Protein AF-A0A164DGU2-F1 (afdb_monomer_lite)

Secondary structure (DSSP, 8-state):
---TTSSGGGS-S---HHHHHHTT-HHHHHHH---------S-EEEEEETTEEEEE-SS-EEEEEE-TTS-TT-PPPPEEEPSEEEEEPPTT-EEE-SS-B-

Radius of gyration: 20.9 Å; chains: 1; bounding box: 54×30×47 Å

Foldseek 3Di:
DDPPPPPVPPPDDQCACVNCVVVVPVVSVVVHPDDDPDDDPAKDWDDPDPQKIWIAGPAWWWKWKAAPPPPPVCRRPTDTGGRTDMDHHDPRIWIDTPVDID

pLDDT: mean 75.28, std 14.89, range [38.03, 91.38]

Sequence (102 aa):
VCPFLKPIDRKGRMKSCAVAVFLQEQEGIQRNCRLDSKKWTGIDLFYIGGRKWGYAGKDNVTIVLQCPGKRIGGIGLPQVLPAAGVIKIPRLCSATSDEWVL

Structure (mmCIF, N/CA/C/O backbone):
data_AF-A0A164DGU2-F1
#
_entry.id   AF-A0A164DGU2-F1
#
loop_
_atom_site.group_PDB
_atom_site.id
_atom_site.type_symbol
_atom_site.label_atom_id
_atom_site.label_alt_id
_atom_site.label_comp_id
_atom_site.label_asym_id
_atom_site.label_entity_id
_atom_site.label_seq_id
_atom_site.pdbx_PDB_ins_code
_atom_site.Cartn_x
_atom_site.Cartn_y
_atom_site.Cartn_z
_a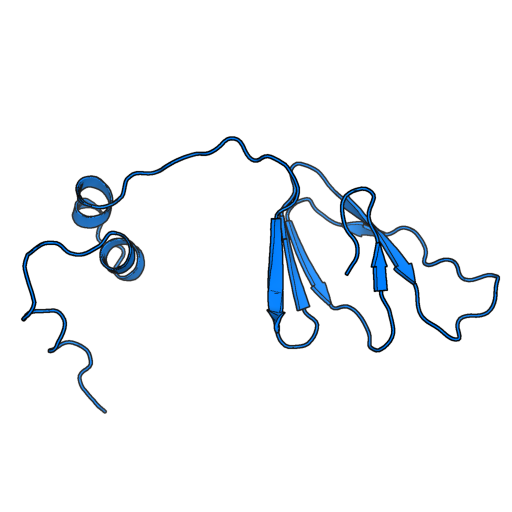tom_site.occupancy
_atom_site.B_iso_or_equiv
_atom_site.auth_seq_id
_atom_site.auth_comp_id
_atom_site.auth_asym_id
_atom_site.auth_atom_id
_atom_site.pdbx_PDB_model_num
ATOM 1 N N . VAL A 1 1 ? -34.313 -13.009 -3.061 1.00 39.88 1 VAL A N 1
ATOM 2 C CA . VAL A 1 1 ? -33.558 -12.347 -1.969 1.00 39.88 1 VAL A CA 1
ATOM 3 C C . VAL A 1 1 ? -33.514 -13.305 -0.786 1.00 39.88 1 VAL A C 1
ATOM 5 O O . VAL A 1 1 ? -34.563 -13.588 -0.224 1.00 39.88 1 VAL A O 1
ATOM 8 N N . CY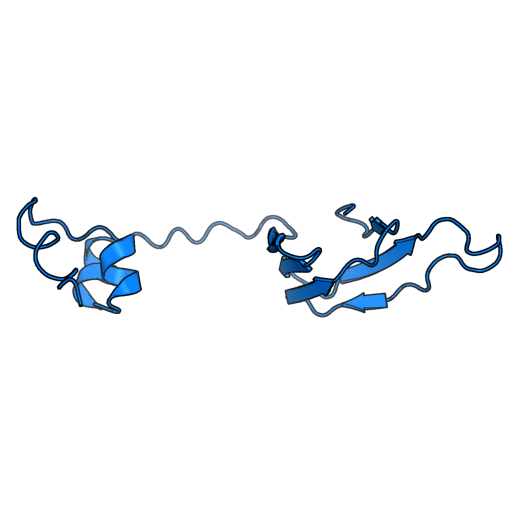S A 1 2 ? -32.354 -13.887 -0.466 1.00 38.03 2 CYS A N 1
ATOM 9 C CA . CYS A 1 2 ? -32.213 -14.765 0.702 1.00 38.03 2 CYS A CA 1
ATOM 10 C C . CYS A 1 2 ? -32.076 -13.913 1.973 1.00 38.03 2 CYS A C 1
ATOM 12 O O . CYS A 1 2 ? -31.184 -13.064 2.015 1.00 38.03 2 CYS A O 1
ATOM 14 N N . PRO A 1 3 ? -32.898 -14.118 3.018 1.00 50.22 3 PRO A N 1
ATOM 15 C CA . PRO A 1 3 ? -32.713 -13.420 4.278 1.00 50.22 3 PRO A CA 1
ATOM 16 C C . PRO A 1 3 ? -31.528 -14.050 5.020 1.00 50.22 3 PRO A C 1
ATOM 18 O O . PRO A 1 3 ? -31.680 -15.003 5.781 1.00 50.22 3 PRO A O 1
ATOM 21 N N . PHE A 1 4 ? -30.335 -13.491 4.812 1.00 50.19 4 PHE A N 1
ATOM 22 C CA . PHE A 1 4 ? -29.098 -13.847 5.525 1.00 50.19 4 PHE A CA 1
ATOM 23 C C . PHE A 1 4 ? -29.157 -13.597 7.044 1.00 50.19 4 PHE A C 1
ATOM 25 O O . PHE A 1 4 ? -28.212 -13.916 7.756 1.00 50.19 4 PHE A O 1
ATOM 32 N N . LEU A 1 5 ? -30.262 -13.054 7.560 1.00 49.28 5 LEU A N 1
ATOM 33 C CA . LEU A 1 5 ? -30.395 -12.642 8.957 1.00 49.28 5 LEU A CA 1
ATOM 34 C C . LEU A 1 5 ? -30.862 -13.759 9.905 1.00 49.28 5 LEU A C 1
ATOM 36 O O . LEU A 1 5 ? -30.774 -13.594 11.114 1.00 49.28 5 LEU A O 1
ATOM 40 N N . LYS A 1 6 ? -31.328 -14.910 9.401 1.00 46.06 6 LYS A N 1
ATOM 41 C CA . LYS A 1 6 ? -31.821 -16.015 10.253 1.00 46.06 6 LYS A CA 1
ATOM 42 C C . LYS A 1 6 ? -30.778 -17.020 10.788 1.00 46.06 6 LYS A C 1
ATOM 44 O O . LYS A 1 6 ? -31.092 -17.654 11.795 1.00 46.06 6 LYS A O 1
ATOM 49 N N . PRO A 1 7 ? -29.570 -17.217 10.215 1.00 45.56 7 PRO A N 1
ATOM 50 C CA . PRO A 1 7 ? -28.631 -18.205 10.762 1.00 45.56 7 PRO A CA 1
ATOM 51 C C . PRO A 1 7 ? -27.885 -17.731 12.018 1.00 45.56 7 PRO A C 1
ATOM 53 O O . PRO A 1 7 ? -27.479 -18.565 12.825 1.00 45.56 7 PRO A O 1
ATOM 56 N N . ILE A 1 8 ? -27.699 -16.416 12.190 1.00 51.06 8 ILE A N 1
ATOM 57 C CA . ILE A 1 8 ? -26.874 -15.846 13.275 1.00 51.06 8 ILE A CA 1
ATOM 58 C C . ILE A 1 8 ? -27.532 -16.048 14.648 1.00 51.06 8 ILE A C 1
ATOM 60 O O . ILE A 1 8 ? -26.841 -16.232 15.646 1.00 51.06 8 ILE A O 1
ATOM 64 N N . ASP A 1 9 ? -28.863 -16.109 14.692 1.00 51.56 9 ASP A N 1
ATOM 65 C CA . ASP A 1 9 ? -29.626 -16.183 15.942 1.00 51.56 9 ASP A CA 1
ATOM 66 C C . ASP A 1 9 ? -29.584 -17.568 16.618 1.00 51.56 9 ASP A C 1
ATOM 68 O O . ASP A 1 9 ? -29.918 -17.715 17.792 1.00 51.56 9 ASP A O 1
ATOM 72 N N . ARG A 1 10 ? -29.178 -18.624 15.895 1.00 51.38 10 ARG A N 1
ATOM 73 C CA . ARG A 1 10 ? -29.365 -20.016 16.349 1.00 51.38 10 ARG A CA 1
ATOM 74 C C . ARG A 1 10 ? -28.134 -20.723 16.907 1.00 51.38 10 ARG A C 1
ATOM 76 O O . ARG A 1 10 ? -28.276 -21.852 17.369 1.00 51.38 10 ARG A O 1
ATOM 83 N N . LYS A 1 11 ? -26.947 -20.108 16.926 1.00 44.91 11 LYS A N 1
ATOM 84 C CA . LYS A 1 11 ? -25.730 -20.788 17.415 1.00 44.91 11 LYS A CA 1
ATOM 85 C C . LYS A 1 11 ? -24.943 -19.965 18.438 1.00 44.91 11 LYS A C 1
ATOM 87 O O . LYS A 1 11 ? -23.775 -19.669 18.247 1.00 44.91 11 LYS A O 1
ATOM 92 N N . GLY A 1 12 ? -25.609 -19.665 19.555 1.00 47.03 12 GLY A N 1
ATOM 93 C CA . GLY A 1 12 ? -24.965 -19.473 20.857 1.00 47.03 12 GLY A CA 1
ATOM 94 C C . GLY A 1 12 ? -24.378 -18.089 21.128 1.00 47.03 12 GLY A C 1
ATOM 95 O O . GLY A 1 12 ? -23.234 -17.850 20.785 1.00 47.03 12 GLY A O 1
ATOM 96 N N . ARG A 1 13 ? -25.172 -17.240 21.804 1.00 54.97 13 ARG A N 1
ATOM 97 C CA . ARG A 1 13 ? -24.892 -16.257 22.892 1.00 54.97 13 ARG A CA 1
ATOM 98 C C . ARG A 1 13 ? -23.577 -15.456 22.988 1.00 54.97 13 ARG A C 1
ATOM 100 O O . ARG A 1 13 ? -23.491 -14.599 23.860 1.00 54.97 13 ARG A O 1
ATOM 107 N N . MET A 1 14 ? -22.597 -15.645 22.125 1.00 53.59 14 MET A N 1
ATOM 108 C CA . MET A 1 14 ? -21.338 -14.922 22.114 1.00 53.59 14 MET A CA 1
ATOM 109 C C . MET A 1 14 ? -21.142 -14.421 20.687 1.00 53.59 14 MET A C 1
ATOM 111 O O . MET A 1 14 ? -20.616 -15.118 19.821 1.00 53.59 14 MET A O 1
ATOM 115 N N . LYS A 1 15 ? -21.662 -13.221 20.409 1.00 65.94 15 LYS A N 1
ATOM 116 C CA . LYS A 1 15 ? -21.378 -12.539 19.146 1.00 65.94 15 LYS A CA 1
ATOM 117 C C . LYS A 1 15 ? -19.866 -12.347 19.094 1.00 65.94 15 LYS A C 1
ATOM 119 O O . LYS A 1 15 ? -19.307 -11.652 19.936 1.00 65.94 15 LYS A O 1
ATOM 124 N N . SER A 1 16 ? -19.193 -13.030 18.173 1.00 74.00 16 SER A N 1
ATOM 125 C CA . SER A 1 16 ? -17.742 -12.901 18.043 1.00 74.00 16 SER A CA 1
ATOM 126 C C . SER A 1 16 ? -17.372 -11.437 17.793 1.00 74.00 16 SER A C 1
ATOM 128 O O . SER A 1 16 ? -18.168 -10.684 17.224 1.00 74.00 16 SER A O 1
ATOM 130 N N . CYS A 1 17 ? -16.159 -11.031 18.181 1.00 77.00 17 CYS A N 1
ATOM 131 C CA . CYS A 1 17 ? -15.668 -9.677 17.911 1.00 77.00 17 CYS A CA 1
ATOM 132 C C . CYS A 1 17 ? -15.878 -9.268 16.443 1.00 77.00 17 CYS A C 1
ATOM 134 O O . CYS A 1 17 ? -16.355 -8.174 16.167 1.00 77.00 17 CYS A O 1
ATOM 136 N N . ALA A 1 18 ? -15.611 -10.181 15.503 1.00 76.12 18 ALA A N 1
ATOM 137 C CA . ALA A 1 18 ? -15.800 -9.937 14.075 1.00 76.12 18 ALA A CA 1
ATOM 138 C C . ALA A 1 18 ? -17.251 -9.566 13.718 1.00 76.12 18 ALA A C 1
ATOM 140 O O . ALA A 1 18 ? -17.476 -8.653 12.928 1.00 76.12 18 ALA A O 1
ATOM 141 N N . VAL A 1 19 ? -18.238 -10.234 14.325 1.00 80.06 19 VAL A N 1
ATOM 142 C CA . VAL A 1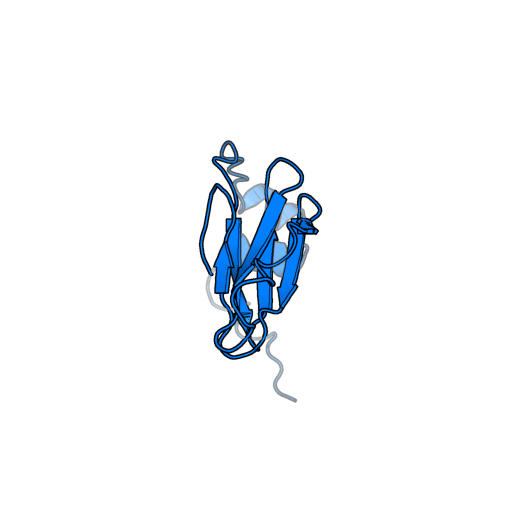 19 ? -19.661 -9.928 14.115 1.00 80.06 19 VAL A CA 1
ATOM 143 C C . VAL A 1 19 ? -20.030 -8.594 14.760 1.00 80.06 19 VAL A C 1
ATOM 145 O O . VAL A 1 19 ? -20.712 -7.789 14.132 1.00 80.06 19 VAL A O 1
ATOM 148 N N . ALA A 1 20 ? -19.554 -8.330 15.979 1.00 81.56 20 ALA A N 1
ATOM 149 C CA . ALA A 1 20 ? -19.821 -7.070 16.671 1.00 81.56 20 ALA A CA 1
ATOM 150 C C . ALA A 1 20 ? -19.220 -5.858 15.935 1.00 81.56 20 ALA A C 1
ATOM 152 O O . ALA A 1 20 ? -19.882 -4.833 15.804 1.00 81.56 20 ALA A O 1
ATOM 153 N N . VAL A 1 21 ? -18.005 -5.995 15.389 1.00 79.25 21 VAL A N 1
ATOM 154 C CA . VAL A 1 21 ? -17.354 -4.974 14.552 1.00 79.25 21 VAL A CA 1
ATOM 155 C C . VAL A 1 21 ? -18.121 -4.766 13.246 1.00 79.25 21 VAL A C 1
ATOM 157 O O . VAL A 1 21 ? -18.402 -3.627 12.885 1.00 79.25 21 VAL A O 1
ATOM 160 N N . PHE A 1 22 ? -18.511 -5.845 12.559 1.00 75.81 22 PHE A N 1
ATOM 161 C CA . PHE A 1 22 ? -19.265 -5.754 11.305 1.00 75.81 22 PHE A CA 1
ATOM 162 C C . PHE A 1 22 ? -20.626 -5.063 11.482 1.00 75.81 22 PHE A C 1
ATOM 164 O O . PHE A 1 22 ? -21.029 -4.264 10.641 1.00 75.81 22 PHE A O 1
ATOM 171 N N . LEU A 1 23 ? -21.320 -5.349 12.587 1.00 82.31 23 LEU A N 1
ATOM 172 C CA . LEU A 1 23 ? -22.617 -4.755 12.924 1.00 82.31 23 LEU A CA 1
ATOM 173 C C . LEU A 1 23 ? -22.508 -3.408 13.660 1.00 82.31 23 LEU A C 1
ATOM 175 O O . LEU A 1 23 ? -23.540 -2.827 13.985 1.00 82.31 23 LEU A O 1
ATOM 179 N N . GLN A 1 24 ? -21.292 -2.920 13.934 1.00 80.44 24 GLN A N 1
ATOM 180 C CA . GLN A 1 24 ? -21.025 -1.699 14.711 1.00 80.44 24 GLN A CA 1
ATOM 181 C C . GLN A 1 24 ? -21.689 -1.687 16.109 1.00 80.44 24 GLN A C 1
ATOM 183 O O . GLN A 1 24 ? -22.070 -0.642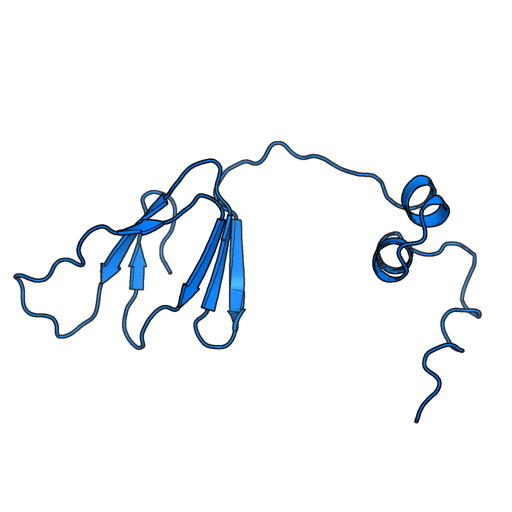 16.635 1.00 80.44 24 GLN A O 1
ATOM 188 N N . GLU A 1 25 ? -21.821 -2.855 16.742 1.00 84.19 25 GLU A N 1
ATOM 189 C CA . GLU A 1 25 ? -22.464 -3.025 18.049 1.00 84.19 25 GLU A CA 1
ATOM 190 C C . GLU A 1 25 ? -21.476 -2.724 19.188 1.00 84.19 25 GLU A C 1
ATOM 192 O O . GLU A 1 25 ? -20.690 -3.583 19.585 1.00 84.19 25 GLU A O 1
ATOM 197 N N . GLN A 1 26 ? -21.526 -1.510 19.741 1.00 82.12 26 GLN A N 1
ATOM 198 C CA . GLN A 1 26 ? -20.565 -1.016 20.742 1.00 82.12 26 GLN A CA 1
ATOM 199 C C . GLN A 1 26 ? -20.426 -1.917 21.981 1.00 82.12 26 GLN A C 1
ATOM 201 O O . GLN A 1 26 ? -19.308 -2.250 22.373 1.00 82.12 26 GLN A O 1
ATOM 206 N N . GLU A 1 27 ? -21.535 -2.374 22.574 1.00 83.62 27 GLU A N 1
ATOM 207 C CA . GLU A 1 27 ? -21.486 -3.294 23.723 1.00 83.62 27 GLU A CA 1
ATOM 208 C C . GLU A 1 27 ? -20.836 -4.635 23.361 1.00 83.62 27 GLU A C 1
ATOM 210 O O . GLU A 1 27 ? -20.077 -5.208 24.146 1.00 83.62 27 GLU A O 1
ATOM 215 N N . GLY A 1 28 ? -21.109 -5.128 22.150 1.00 82.31 28 GLY A N 1
ATOM 216 C CA . GLY A 1 28 ? -20.524 -6.352 21.621 1.00 82.31 28 GLY A CA 1
ATOM 217 C C . GLY A 1 28 ? -19.026 -6.205 21.370 1.00 82.31 28 GLY A C 1
ATOM 218 O O . GLY A 1 28 ? -18.276 -7.133 21.669 1.00 82.31 28 GLY A O 1
ATOM 219 N N . ILE A 1 29 ? -18.588 -5.042 20.880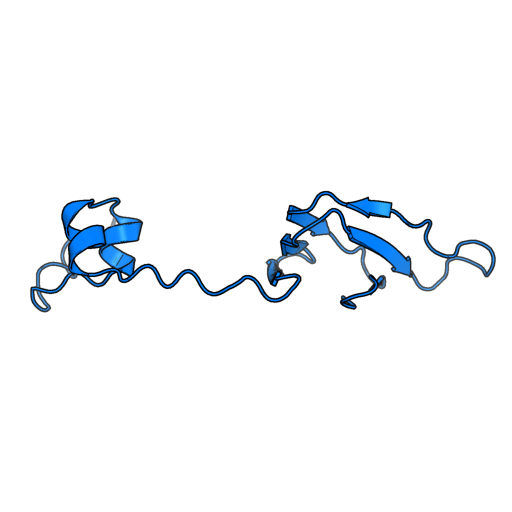 1.00 80.25 29 ILE A N 1
ATOM 220 C CA . ILE A 1 29 ? -17.174 -4.713 20.693 1.00 80.25 29 ILE A CA 1
ATOM 221 C C . ILE A 1 29 ? -16.480 -4.685 22.056 1.00 80.25 29 ILE A C 1
ATOM 223 O O . ILE A 1 29 ? -15.486 -5.377 22.234 1.00 80.25 29 ILE A O 1
ATOM 227 N N . GLN A 1 30 ? -17.024 -3.982 23.051 1.00 81.50 30 GLN A N 1
ATOM 228 C CA . GLN A 1 30 ? -16.389 -3.911 24.371 1.00 81.50 30 GLN A CA 1
ATOM 229 C C . GLN A 1 30 ? -16.329 -5.260 25.098 1.00 81.50 30 GLN A C 1
ATOM 231 O O . GLN A 1 30 ? -15.336 -5.555 25.757 1.00 81.50 30 GLN A O 1
ATOM 236 N N . ARG A 1 31 ? -17.376 -6.089 24.991 1.00 82.75 31 ARG A N 1
ATOM 237 C CA . ARG A 1 31 ? -17.416 -7.397 25.667 1.00 82.75 31 ARG A CA 1
ATOM 238 C C . ARG A 1 31 ? -16.608 -8.477 24.958 1.00 82.75 31 ARG A C 1
ATOM 240 O O . ARG A 1 31 ? -16.040 -9.331 25.631 1.00 82.75 31 ARG A O 1
ATOM 247 N N . ASN A 1 32 ? -16.607 -8.487 23.624 1.00 81.44 32 ASN A N 1
ATOM 248 C CA . ASN A 1 32 ? -16.096 -9.621 22.849 1.00 81.44 32 ASN A CA 1
ATOM 249 C C . ASN A 1 32 ? -14.808 -9.310 22.081 1.00 81.44 32 ASN A C 1
ATOM 251 O O . ASN A 1 32 ? -14.152 -10.248 21.625 1.00 81.44 32 ASN A O 1
ATOM 255 N N . CYS A 1 33 ? -14.431 -8.038 21.921 1.00 77.94 33 CYS A N 1
ATOM 256 C CA . CYS A 1 33 ? -13.162 -7.647 21.320 1.00 77.94 33 CYS A CA 1
ATOM 257 C C . CYS A 1 33 ? -12.149 -7.282 22.397 1.00 77.94 33 CYS A C 1
ATOM 259 O O . CYS A 1 33 ? -12.393 -6.438 23.254 1.00 77.94 33 CYS A O 1
ATOM 261 N N . ARG A 1 34 ? -10.953 -7.855 22.289 1.00 78.69 34 ARG A N 1
ATOM 262 C CA . ARG A 1 34 ? -9.770 -7.320 22.951 1.00 78.69 34 ARG A CA 1
ATOM 263 C C . ARG A 1 34 ? -8.976 -6.554 21.908 1.00 78.69 34 ARG A C 1
ATOM 265 O O . ARG A 1 34 ? -8.516 -7.148 20.937 1.00 78.69 34 ARG A O 1
ATOM 272 N N . LEU A 1 35 ? -8.837 -5.247 22.102 1.00 68.75 35 LEU A N 1
ATOM 273 C CA . LEU A 1 35 ? -7.949 -4.447 21.273 1.00 68.75 35 LEU A CA 1
ATOM 274 C C . LEU A 1 35 ? -6.510 -4.779 21.688 1.00 68.75 35 LEU A C 1
ATOM 276 O O . LEU A 1 35 ? -6.078 -4.415 22.779 1.00 68.75 35 LEU A O 1
ATOM 280 N N . ASP A 1 36 ? -5.798 -5.531 20.855 1.00 65.06 36 ASP A N 1
ATOM 281 C CA . ASP A 1 36 ? -4.370 -5.778 21.039 1.00 65.06 36 ASP A CA 1
ATOM 282 C C . ASP A 1 36 ? -3.605 -4.776 20.173 1.00 65.06 36 ASP A C 1
ATOM 284 O O . ASP A 1 36 ? -3.383 -4.989 18.980 1.00 65.06 36 ASP A O 1
ATOM 288 N N . SER A 1 37 ? -3.272 -3.623 20.753 1.00 60.06 37 SER A N 1
ATOM 289 C CA . SER A 1 37 ? -2.415 -2.638 20.101 1.00 60.06 37 SER A CA 1
ATOM 290 C C . SER A 1 37 ? -0.974 -3.137 20.166 1.00 60.06 37 SER A C 1
ATOM 292 O O . SER A 1 37 ? -0.217 -2.795 21.078 1.00 60.06 37 SER A O 1
ATOM 294 N N . LYS A 1 38 ? -0.589 -3.985 19.213 1.00 64.69 38 LYS A N 1
ATOM 295 C CA . LYS A 1 38 ? 0.817 -4.352 19.053 1.00 64.69 38 LYS A CA 1
ATOM 296 C C . LYS A 1 38 ? 1.589 -3.138 18.560 1.00 64.69 38 LYS A C 1
ATOM 298 O O . LYS A 1 38 ? 1.113 -2.391 17.705 1.00 64.69 38 LYS A O 1
ATOM 303 N N . LYS A 1 39 ? 2.791 -2.940 19.106 1.00 62.53 39 LYS A N 1
ATOM 304 C CA . LYS A 1 39 ? 3.724 -1.941 18.585 1.00 62.53 39 LYS A CA 1
ATOM 305 C C . LYS A 1 39 ? 3.939 -2.252 17.106 1.00 62.53 39 LYS A C 1
ATOM 307 O O . LYS A 1 39 ? 4.393 -3.342 16.778 1.00 62.53 39 LYS A O 1
ATOM 312 N N . TRP A 1 40 ? 3.574 -1.309 16.249 1.00 63.84 40 TRP A N 1
ATOM 313 C CA . TRP A 1 40 ? 3.730 -1.420 14.806 1.00 63.84 40 TRP A CA 1
ATOM 314 C C . TRP A 1 40 ? 5.216 -1.608 14.473 1.00 63.84 40 TRP A C 1
ATOM 316 O O . TRP A 1 40 ? 6.029 -0.734 14.784 1.00 63.84 40 TRP A O 1
ATOM 326 N N . THR A 1 41 ? 5.592 -2.777 13.949 1.00 63.62 41 THR A N 1
ATOM 327 C CA . THR A 1 41 ? 7.004 -3.176 13.800 1.00 63.62 41 THR A CA 1
ATOM 328 C C . THR A 1 41 ? 7.638 -2.782 12.467 1.00 63.62 41 THR A C 1
ATOM 330 O O . THR A 1 41 ? 8.838 -2.983 12.317 1.00 63.62 41 THR A O 1
ATOM 333 N N . GLY A 1 42 ? 6.887 -2.223 11.517 1.00 67.31 42 GLY A N 1
ATOM 334 C CA . GLY A 1 42 ? 7.404 -1.874 10.188 1.00 67.31 42 GLY A CA 1
ATOM 335 C C . GLY A 1 42 ? 6.281 -1.716 9.171 1.00 67.31 42 GLY A C 1
ATOM 336 O O . GLY A 1 42 ? 5.131 -1.591 9.566 1.00 67.31 42 GLY A O 1
ATOM 337 N N . ILE A 1 43 ? 6.584 -1.700 7.877 1.00 73.88 43 ILE A N 1
ATOM 338 C CA . ILE A 1 43 ? 5.555 -1.569 6.840 1.00 73.88 43 ILE A CA 1
ATOM 339 C C . ILE A 1 43 ? 4.655 -2.821 6.741 1.00 73.88 43 ILE A C 1
ATOM 341 O O . ILE A 1 43 ? 5.142 -3.930 6.534 1.00 73.88 43 ILE A O 1
ATOM 345 N N . ASP A 1 44 ? 3.334 -2.634 6.797 1.00 83.19 44 ASP A N 1
ATOM 346 C CA . ASP A 1 44 ? 2.340 -3.638 6.411 1.00 83.19 44 ASP A CA 1
ATOM 347 C C . ASP A 1 44 ? 2.081 -3.565 4.907 1.00 83.19 44 ASP A C 1
ATOM 349 O O . ASP A 1 44 ? 1.836 -2.489 4.360 1.00 83.19 44 ASP A O 1
ATOM 353 N N . LEU A 1 45 ? 2.078 -4.724 4.246 1.00 84.88 45 LEU A N 1
ATOM 354 C CA . LEU A 1 45 ? 1.786 -4.882 2.821 1.00 84.88 45 LEU A CA 1
ATOM 355 C C . LEU A 1 45 ? 0.718 -5.947 2.624 1.00 84.88 45 LEU A C 1
ATOM 357 O O . LEU A 1 45 ? 0.831 -7.060 3.134 1.00 84.88 45 LEU A O 1
ATOM 361 N N . PHE A 1 46 ? -0.301 -5.638 1.830 1.00 87.06 46 PHE A N 1
ATOM 362 C CA . PHE A 1 46 ? -1.356 -6.595 1.517 1.00 87.06 46 PHE A CA 1
ATOM 363 C C . PHE A 1 46 ? -1.835 -6.454 0.076 1.00 87.06 46 PHE A C 1
ATOM 365 O O . PHE A 1 46 ? -2.041 -5.359 -0.451 1.00 87.06 46 PHE A O 1
ATOM 372 N N . TYR A 1 47 ? -2.024 -7.593 -0.586 1.00 87.81 47 TYR A N 1
ATOM 373 C CA . TYR A 1 47 ? -2.497 -7.630 -1.963 1.00 87.81 47 TYR A CA 1
ATOM 374 C C . TYR A 1 47 ? -4.016 -7.416 -2.015 1.00 87.81 47 TYR A C 1
ATOM 376 O O . TYR A 1 47 ? -4.778 -8.201 -1.456 1.00 87.81 47 TYR A O 1
ATOM 384 N N . ILE A 1 48 ? -4.463 -6.369 -2.717 1.00 91.38 48 ILE A N 1
ATOM 385 C CA . ILE A 1 48 ? -5.890 -6.007 -2.861 1.00 91.38 48 ILE A CA 1
ATOM 386 C C . ILE A 1 48 ? -6.470 -6.548 -4.186 1.00 91.38 48 ILE A C 1
ATOM 388 O O . ILE A 1 48 ? -7.661 -6.431 -4.466 1.00 91.38 48 ILE A O 1
ATOM 392 N N . GLY A 1 49 ? -5.645 -7.171 -5.032 1.00 88.56 49 GLY A N 1
ATOM 393 C CA . GLY A 1 49 ? -6.068 -7.648 -6.348 1.00 88.56 49 GLY A CA 1
ATOM 394 C C . GLY A 1 49 ? -5.781 -6.654 -7.475 1.00 88.56 49 GLY A C 1
ATOM 395 O O . GLY A 1 49 ? -5.528 -5.468 -7.268 1.00 88.56 49 GLY A O 1
ATOM 396 N N . GLY A 1 50 ? -5.788 -7.140 -8.718 1.00 89.31 50 GLY A N 1
ATOM 397 C CA . GLY A 1 50 ? -5.603 -6.289 -9.901 1.00 89.31 50 GLY A CA 1
ATOM 398 C C . GLY A 1 50 ? -4.246 -5.573 -9.963 1.00 89.31 50 GLY A C 1
ATOM 399 O O . GLY A 1 50 ? -4.177 -4.460 -10.491 1.00 89.31 50 GLY A O 1
ATOM 400 N N . ARG A 1 51 ? -3.180 -6.201 -9.436 1.00 86.06 51 ARG A N 1
ATOM 401 C CA . ARG A 1 51 ? -1.831 -5.611 -9.268 1.00 86.06 51 ARG A CA 1
ATOM 402 C C . ARG A 1 51 ? -1.793 -4.391 -8.342 1.00 86.06 51 ARG A C 1
ATOM 404 O O . ARG A 1 51 ? -0.936 -3.523 -8.505 1.00 86.06 51 ARG A O 1
ATOM 411 N N . LYS A 1 52 ? -2.746 -4.299 -7.414 1.00 90.19 52 LYS A N 1
ATOM 412 C CA . LYS A 1 52 ? -2.773 -3.267 -6.383 1.00 90.19 52 LYS A CA 1
ATOM 413 C C . LYS A 1 52 ? -2.334 -3.846 -5.050 1.00 90.19 52 LYS A C 1
ATOM 415 O O . LYS A 1 52 ? -2.792 -4.919 -4.655 1.00 90.19 52 LYS A O 1
ATOM 420 N N . TRP A 1 53 ? -1.498 -3.087 -4.367 1.00 90.69 53 TRP A N 1
ATOM 421 C CA . TRP A 1 53 ? -1.004 -3.386 -3.037 1.00 90.69 53 TRP A CA 1
ATOM 422 C C . TRP A 1 53 ? -1.389 -2.242 -2.116 1.00 90.69 53 TRP A C 1
ATOM 424 O O . TRP A 1 53 ? -1.123 -1.079 -2.426 1.00 90.69 53 TRP A O 1
ATOM 434 N N . GLY A 1 54 ? -2.063 -2.577 -1.024 1.00 90.62 54 GLY A N 1
ATOM 435 C CA . GLY A 1 54 ? -2.195 -1.683 0.110 1.00 90.62 54 GLY A CA 1
ATOM 436 C C . GLY A 1 54 ? -0.907 -1.724 0.902 1.00 90.62 54 GLY A C 1
ATOM 437 O O . GLY A 1 54 ? -0.321 -2.795 1.069 1.00 90.62 54 GLY A O 1
ATOM 438 N N . TYR A 1 55 ? -0.468 -0.559 1.349 1.00 87.88 55 TYR A N 1
ATOM 439 C CA . TYR A 1 55 ? 0.698 -0.449 2.199 1.00 87.88 55 TYR A CA 1
ATOM 440 C C . TYR A 1 55 ? 0.436 0.558 3.319 1.00 87.88 55 TYR A C 1
ATOM 442 O O . TYR A 1 55 ? -0.297 1.536 3.133 1.00 87.88 55 TYR A O 1
ATOM 450 N N . ALA A 1 56 ? 1.024 0.307 4.480 1.00 86.75 56 ALA A N 1
ATOM 451 C CA . ALA A 1 56 ? 1.007 1.216 5.613 1.00 86.75 56 ALA A CA 1
ATOM 452 C C . ALA A 1 56 ? 2.355 1.141 6.325 1.00 86.75 56 ALA A C 1
ATOM 454 O O . ALA A 1 56 ? 2.827 0.065 6.647 1.00 86.75 56 ALA A O 1
ATOM 455 N N . GLY A 1 57 ? 2.983 2.279 6.558 1.00 81.56 57 GLY A N 1
ATOM 456 C CA . GLY A 1 57 ? 4.262 2.437 7.225 1.00 81.56 57 GLY A CA 1
ATOM 457 C C . GLY A 1 57 ? 4.169 3.505 8.301 1.00 81.56 57 GLY A C 1
ATOM 458 O O . GLY A 1 57 ? 3.156 4.190 8.448 1.00 81.56 57 GLY A O 1
ATOM 459 N N . LYS A 1 58 ? 5.248 3.641 9.070 1.00 80.75 58 LYS A N 1
ATOM 460 C CA . LYS A 1 58 ? 5.346 4.665 10.111 1.00 80.75 58 LYS A CA 1
ATOM 461 C C . LYS A 1 58 ? 5.494 6.069 9.517 1.00 80.75 58 LYS A C 1
ATOM 463 O O . LYS A 1 58 ? 4.875 7.008 10.003 1.00 80.75 58 LYS A O 1
ATOM 468 N N . ASP A 1 59 ? 6.296 6.172 8.464 1.00 84.00 59 ASP A N 1
ATOM 469 C CA . ASP A 1 59 ? 6.676 7.411 7.796 1.00 84.00 59 ASP A CA 1
ATOM 470 C C . ASP A 1 59 ? 6.489 7.263 6.278 1.00 84.00 59 ASP A C 1
ATOM 472 O O . ASP A 1 59 ? 6.165 6.183 5.775 1.00 84.00 59 ASP A O 1
ATOM 476 N N . ASN A 1 60 ? 6.676 8.355 5.537 1.00 88.62 60 ASN A N 1
ATOM 477 C CA . ASN A 1 60 ? 6.660 8.318 4.077 1.00 88.62 60 ASN A CA 1
ATOM 478 C C . ASN A 1 60 ? 7.739 7.364 3.546 1.00 88.62 60 ASN A C 1
ATOM 480 O O . ASN A 1 60 ? 8.857 7.329 4.057 1.00 88.62 60 ASN A O 1
ATOM 484 N N . VAL A 1 61 ? 7.410 6.624 2.488 1.00 85.56 61 VAL A N 1
ATOM 485 C CA . VAL A 1 61 ? 8.266 5.565 1.942 1.00 85.56 61 VAL A CA 1
ATOM 486 C C . VAL A 1 61 ? 8.786 5.987 0.581 1.00 85.56 61 VAL A C 1
ATOM 488 O O . VAL A 1 61 ? 8.010 6.369 -0.295 1.00 85.56 61 VAL A O 1
ATOM 491 N N . THR A 1 62 ? 10.095 5.884 0.376 1.00 88.75 62 THR A N 1
ATOM 492 C CA . THR A 1 62 ? 10.690 6.063 -0.949 1.00 88.75 62 THR A CA 1
ATOM 493 C C . THR A 1 62 ? 10.670 4.734 -1.688 1.00 88.75 62 THR A C 1
ATOM 495 O O . THR A 1 62 ? 11.118 3.718 -1.162 1.00 88.75 62 THR A O 1
ATOM 498 N N . ILE A 1 63 ? 10.147 4.739 -2.911 1.00 88.12 63 ILE A N 1
ATOM 499 C CA . ILE A 1 63 ? 10.087 3.558 -3.768 1.00 88.12 63 ILE A CA 1
ATOM 500 C C . ILE A 1 63 ? 10.763 3.812 -5.110 1.00 88.12 63 ILE A C 1
ATOM 502 O O . ILE A 1 63 ? 10.775 4.928 -5.624 1.00 88.12 63 ILE A O 1
ATOM 506 N N . VAL A 1 64 ? 11.261 2.748 -5.722 1.00 88.56 64 VAL A N 1
ATOM 507 C CA . VAL A 1 64 ? 11.834 2.742 -7.066 1.00 88.56 64 VAL A CA 1
ATOM 508 C C . VAL A 1 64 ? 11.095 1.702 -7.898 1.00 88.56 64 VAL A C 1
ATOM 510 O O . VAL A 1 64 ? 10.970 0.547 -7.503 1.00 88.56 64 VAL A O 1
ATOM 513 N N . LEU A 1 65 ? 10.592 2.113 -9.063 1.00 86.88 65 LEU A N 1
ATOM 514 C CA . LEU A 1 65 ? 9.925 1.217 -10.009 1.00 86.88 65 LEU A CA 1
ATOM 515 C C . LEU A 1 65 ? 10.906 0.745 -11.081 1.00 86.88 65 LEU A C 1
ATOM 517 O O . LEU A 1 65 ? 11.378 1.543 -11.893 1.00 86.88 65 LEU A O 1
ATOM 521 N N . GLN A 1 66 ? 11.169 -0.555 -11.137 1.00 85.50 66 GLN A N 1
ATOM 522 C CA . GLN A 1 66 ? 12.040 -1.157 -12.144 1.00 85.50 66 GLN A CA 1
ATOM 523 C C . GLN A 1 66 ? 11.198 -1.913 -13.167 1.00 85.50 66 GLN A C 1
ATOM 525 O O . GLN A 1 66 ? 10.412 -2.779 -12.810 1.00 85.50 66 GLN A O 1
ATOM 530 N N . CYS A 1 67 ? 11.348 -1.589 -14.452 1.00 83.94 67 CYS A N 1
ATOM 531 C CA . CYS A 1 67 ? 10.607 -2.229 -15.539 1.00 83.94 67 CYS A CA 1
ATOM 532 C C . CYS A 1 67 ? 11.579 -2.711 -16.630 1.00 83.94 67 CYS A C 1
ATOM 534 O O . CYS A 1 67 ? 12.410 -1.916 -17.083 1.00 83.94 67 CYS A O 1
ATOM 536 N N . PRO A 1 68 ? 11.465 -3.959 -17.115 1.00 78.44 68 PRO A N 1
ATOM 537 C CA . PRO A 1 68 ? 12.282 -4.477 -18.200 1.00 78.44 68 PRO A CA 1
ATOM 538 C C . PRO A 1 68 ? 12.016 -3.689 -19.489 1.00 78.44 68 PRO A C 1
ATOM 540 O O . PRO A 1 68 ? 10.885 -3.302 -19.784 1.00 78.44 68 PRO A O 1
ATOM 543 N N . GLY A 1 69 ? 13.075 -3.431 -20.259 1.00 70.38 69 GLY A N 1
ATOM 544 C CA . GLY A 1 69 ? 13.002 -2.725 -21.544 1.00 70.38 69 GLY A CA 1
ATOM 545 C C . GLY A 1 69 ? 13.142 -1.198 -21.475 1.00 70.38 69 GLY A C 1
ATOM 546 O O . GLY A 1 69 ? 13.326 -0.568 -22.518 1.00 70.38 69 GLY A O 1
ATOM 547 N N . LYS A 1 70 ? 13.147 -0.579 -20.283 1.00 61.88 70 LYS A N 1
ATOM 548 C CA . LYS A 1 70 ? 13.641 0.800 -20.140 1.00 61.88 70 LYS A CA 1
ATOM 549 C C . LYS A 1 70 ? 15.168 0.772 -20.200 1.00 61.88 70 LYS A C 1
ATOM 551 O O . LYS A 1 70 ? 15.819 0.221 -19.320 1.00 61.88 70 LYS A O 1
ATOM 556 N N . ARG A 1 71 ? 15.729 1.314 -21.287 1.00 53.41 71 ARG A N 1
ATOM 557 C CA . ARG A 1 71 ? 17.180 1.390 -21.517 1.00 53.41 71 ARG A CA 1
ATOM 558 C C . ARG A 1 71 ? 17.889 2.014 -20.309 1.00 53.41 71 ARG A C 1
ATOM 560 O O . ARG A 1 71 ? 17.338 2.891 -19.651 1.00 53.41 71 ARG A O 1
ATOM 567 N N . ILE A 1 72 ? 19.127 1.566 -20.120 1.00 50.38 72 ILE A N 1
ATOM 568 C CA . ILE A 1 72 ? 20.196 1.827 -19.130 1.00 50.38 72 ILE A CA 1
ATOM 569 C C . ILE A 1 72 ? 20.377 3.287 -18.606 1.00 50.38 72 ILE A C 1
ATOM 571 O O . ILE A 1 72 ? 21.255 3.538 -17.795 1.00 50.38 72 ILE A O 1
ATOM 575 N N . GLY A 1 73 ? 19.522 4.252 -18.956 1.00 45.34 73 GLY A N 1
ATOM 576 C CA . GLY A 1 73 ? 19.453 5.595 -18.349 1.00 45.34 73 GLY A CA 1
ATOM 577 C C . GLY A 1 73 ? 18.184 5.881 -17.527 1.00 45.34 73 GLY A C 1
ATOM 578 O O . GLY A 1 73 ? 18.005 7.001 -17.065 1.00 45.34 73 GLY A O 1
ATOM 579 N N . GLY A 1 74 ? 17.282 4.905 -17.374 1.00 48.44 74 GLY A N 1
ATOM 580 C CA . GLY A 1 74 ? 15.985 5.066 -16.708 1.00 48.44 74 GLY A CA 1
ATOM 581 C C . GLY A 1 74 ? 15.829 4.212 -15.455 1.00 48.44 74 GLY A C 1
ATOM 582 O O . GLY A 1 74 ? 14.823 3.512 -15.338 1.00 48.44 74 GLY A O 1
ATOM 583 N N . ILE A 1 75 ? 16.809 4.243 -14.543 1.00 54.25 75 ILE A N 1
ATOM 584 C CA . ILE A 1 75 ? 16.590 3.817 -13.150 1.00 54.25 75 ILE A CA 1
ATOM 585 C C . ILE A 1 75 ? 15.316 4.537 -12.703 1.00 54.25 75 ILE A C 1
ATOM 587 O O . ILE A 1 75 ? 15.236 5.759 -12.837 1.00 54.25 75 ILE A O 1
ATOM 591 N N . GLY A 1 76 ? 14.282 3.786 -12.312 1.00 59.06 76 GLY A N 1
ATOM 592 C CA . GLY A 1 76 ? 13.003 4.372 -11.927 1.00 59.06 76 GLY A CA 1
ATOM 593 C C . GLY A 1 76 ? 13.250 5.487 -10.925 1.00 59.06 76 GLY A C 1
ATOM 594 O O . GLY A 1 76 ? 13.856 5.242 -9.887 1.00 59.06 76 GLY A O 1
ATOM 595 N N . LEU A 1 77 ? 12.858 6.713 -11.272 1.00 66.44 77 LEU A N 1
ATOM 596 C CA . LEU A 1 77 ? 13.029 7.852 -10.380 1.00 66.44 77 LEU A CA 1
ATOM 597 C C . LEU A 1 77 ? 12.424 7.497 -9.017 1.00 66.44 77 LEU A C 1
ATOM 599 O O . LEU A 1 77 ? 11.283 7.019 -8.993 1.00 66.44 77 LEU A O 1
ATOM 603 N N . PRO A 1 78 ? 13.169 7.707 -7.918 1.00 80.31 78 PRO A N 1
ATOM 604 C CA . PRO A 1 78 ? 12.629 7.523 -6.587 1.00 80.31 78 PRO A CA 1
ATOM 605 C C . PRO A 1 78 ? 11.346 8.340 -6.440 1.00 80.31 78 PRO A C 1
ATOM 607 O O . PRO A 1 78 ? 11.334 9.551 -6.669 1.00 80.31 78 PRO A O 1
ATOM 610 N N . GLN A 1 79 ? 10.253 7.668 -6.099 1.00 85.06 79 GLN A N 1
ATOM 611 C CA . GLN A 1 79 ? 8.980 8.295 -5.786 1.00 85.06 79 GLN A CA 1
ATOM 612 C C . GLN A 1 79 ? 8.759 8.206 -4.283 1.00 85.06 79 GLN A C 1
ATOM 614 O O . GLN A 1 79 ? 8.855 7.130 -3.700 1.00 85.06 79 GLN A O 1
ATOM 619 N N . VAL A 1 80 ? 8.420 9.336 -3.669 1.00 88.81 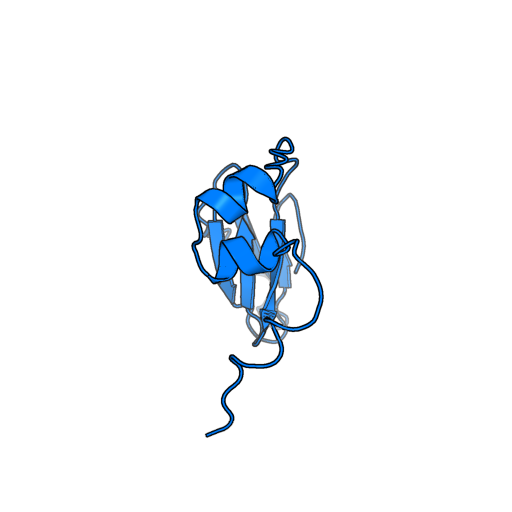80 VAL A N 1
ATOM 620 C CA . VAL A 1 80 ? 7.998 9.368 -2.270 1.00 88.81 80 VAL A CA 1
ATOM 621 C C . VAL A 1 80 ? 6.501 9.108 -2.213 1.00 88.81 80 VAL A C 1
ATOM 623 O O . VAL A 1 80 ? 5.703 9.818 -2.829 1.00 88.81 80 VAL A O 1
ATOM 626 N N . LEU A 1 81 ? 6.132 8.075 -1.474 1.00 87.06 81 LEU A N 1
ATOM 627 C CA . LEU A 1 81 ? 4.765 7.716 -1.160 1.00 87.06 81 LEU A CA 1
ATOM 628 C C . LEU A 1 81 ? 4.410 8.170 0.263 1.00 87.06 81 LEU A C 1
ATOM 630 O O . LEU A 1 81 ? 5.275 8.153 1.142 1.00 87.06 81 LEU A O 1
ATOM 634 N N . PRO A 1 82 ? 3.147 8.558 0.521 1.00 90.06 82 PRO A N 1
ATOM 635 C CA . PRO A 1 82 ? 2.688 8.864 1.874 1.00 90.06 82 PRO A CA 1
ATOM 636 C C . PRO A 1 82 ? 2.765 7.622 2.762 1.00 90.06 82 PRO A C 1
ATOM 638 O O . PRO A 1 82 ? 2.736 6.518 2.232 1.00 90.06 82 PRO A O 1
ATOM 641 N N . ALA A 1 83 ? 2.777 7.791 4.087 1.00 87.25 83 ALA A N 1
ATOM 642 C CA . ALA A 1 83 ? 2.881 6.692 5.053 1.00 87.25 83 ALA A CA 1
ATOM 643 C C . ALA A 1 83 ? 1.879 5.542 4.835 1.00 87.25 83 ALA A C 1
ATOM 645 O O . ALA A 1 83 ? 2.216 4.393 5.082 1.00 87.25 83 ALA A O 1
ATOM 646 N N . ALA A 1 84 ? 0.675 5.801 4.324 1.00 88.44 84 ALA A N 1
ATOM 647 C CA . ALA A 1 84 ? -0.260 4.745 3.945 1.00 88.44 84 ALA A CA 1
ATOM 648 C C . ALA A 1 84 ? -0.953 5.060 2.621 1.00 88.44 84 ALA A C 1
ATOM 650 O O . ALA A 1 84 ? -1.247 6.219 2.315 1.00 88.44 84 ALA A O 1
ATOM 651 N N . GLY A 1 85 ? -1.242 4.023 1.840 1.00 89.25 85 GLY A N 1
ATOM 652 C CA . GLY A 1 85 ? -1.902 4.187 0.555 1.00 89.25 85 GLY A CA 1
ATOM 653 C C . GLY A 1 85 ? -2.059 2.894 -0.230 1.00 89.25 85 GLY A C 1
ATOM 654 O O . GLY A 1 85 ? -1.926 1.785 0.285 1.00 89.25 85 GLY A O 1
ATOM 655 N N . VAL A 1 86 ? -2.368 3.057 -1.516 1.00 90.56 86 VAL A N 1
ATOM 656 C CA . VAL A 1 86 ? -2.473 1.955 -2.472 1.00 90.56 86 VAL A CA 1
ATOM 657 C C . VAL A 1 86 ? -1.578 2.252 -3.662 1.00 90.56 86 VAL A C 1
ATOM 659 O O . VAL A 1 86 ? -1.749 3.272 -4.329 1.00 90.56 86 VAL A O 1
ATOM 662 N N . ILE A 1 87 ? -0.671 1.331 -3.972 1.00 88.44 87 ILE A N 1
ATOM 663 C CA . ILE A 1 87 ? 0.152 1.384 -5.178 1.00 88.44 87 ILE A CA 1
ATOM 664 C C . ILE A 1 87 ? -0.332 0.360 -6.200 1.00 88.44 87 ILE A C 1
ATOM 666 O O . ILE A 1 87 ? -0.688 -0.770 -5.866 1.00 88.44 87 ILE A O 1
ATOM 670 N N . LYS A 1 88 ? -0.335 0.752 -7.476 1.00 90.50 88 LYS A N 1
ATOM 671 C CA . LYS A 1 88 ? -0.563 -0.153 -8.602 1.00 90.50 88 LYS A CA 1
ATOM 672 C C . LYS A 1 88 ? 0.744 -0.374 -9.347 1.00 90.50 88 LYS A C 1
ATOM 674 O O . LYS A 1 88 ? 1.246 0.551 -9.979 1.00 90.50 88 LYS A O 1
ATOM 679 N N . ILE A 1 89 ? 1.237 -1.607 -9.341 1.00 87.62 89 ILE A N 1
ATOM 680 C CA . ILE A 1 89 ? 2.471 -1.955 -10.046 1.00 87.62 89 ILE A CA 1
ATOM 681 C C . ILE A 1 89 ? 2.136 -2.263 -11.516 1.00 87.62 89 ILE A C 1
ATOM 683 O O . ILE A 1 89 ? 1.237 -3.076 -11.801 1.00 87.62 89 ILE A O 1
ATOM 687 N N . PRO A 1 90 ? 2.777 -1.585 -12.488 1.00 86.38 90 PRO A N 1
ATOM 688 C CA . PRO A 1 90 ? 2.566 -1.878 -13.901 1.00 86.38 90 PRO A CA 1
ATOM 689 C C . PRO A 1 90 ? 3.004 -3.305 -14.259 1.00 86.38 90 PRO A C 1
ATOM 691 O O . PRO A 1 90 ? 3.778 -3.940 -13.549 1.00 86.38 90 PRO A O 1
ATOM 694 N N . ARG A 1 91 ? 2.490 -3.841 -15.375 1.00 84.06 91 ARG A N 1
ATOM 695 C CA . ARG A 1 91 ? 2.882 -5.189 -15.816 1.00 84.06 91 ARG A CA 1
ATOM 696 C C . ARG A 1 91 ? 4.382 -5.246 -16.075 1.00 84.06 91 ARG A C 1
ATOM 698 O O . ARG A 1 91 ? 4.918 -4.331 -16.689 1.00 84.06 91 ARG A O 1
ATOM 705 N N . LEU A 1 92 ? 4.981 -6.368 -15.677 1.00 85.44 92 LEU A N 1
ATOM 706 C CA . LEU A 1 92 ? 6.404 -6.672 -15.826 1.00 85.44 92 LEU A CA 1
ATOM 707 C C . LEU A 1 92 ? 7.330 -5.789 -14.984 1.00 85.44 92 LEU A C 1
ATOM 709 O O . LEU A 1 92 ? 8.530 -5.994 -15.050 1.00 85.44 92 LEU A O 1
ATOM 713 N N . CYS A 1 93 ? 6.809 -4.854 -14.189 1.00 85.44 93 CYS A N 1
ATOM 714 C CA . CYS A 1 93 ? 7.624 -4.035 -13.303 1.00 85.44 93 CYS A CA 1
ATOM 715 C C . CYS A 1 93 ? 7.653 -4.606 -11.885 1.00 85.44 93 CYS A C 1
ATOM 717 O O . CYS A 1 93 ? 6.705 -5.277 -11.479 1.00 85.44 93 CYS A O 1
ATOM 719 N N . SER A 1 94 ? 8.694 -4.257 -11.139 1.00 87.12 94 SER A N 1
ATOM 720 C CA . SER A 1 94 ? 8.782 -4.401 -9.690 1.00 87.12 94 SER A CA 1
ATOM 721 C C . SER A 1 94 ? 8.834 -3.032 -9.015 1.00 87.12 94 SER A C 1
ATOM 723 O O . SER A 1 94 ? 9.215 -2.031 -9.632 1.00 87.12 94 SER A O 1
ATOM 725 N N . ALA A 1 95 ? 8.428 -2.981 -7.751 1.00 87.25 95 ALA A N 1
ATOM 726 C CA . ALA A 1 95 ? 8.567 -1.823 -6.879 1.00 87.25 95 ALA A CA 1
ATOM 727 C C . ALA A 1 95 ? 9.462 -2.196 -5.695 1.00 87.25 95 ALA A C 1
ATOM 729 O O . ALA A 1 95 ? 9.181 -3.154 -4.984 1.00 87.25 95 ALA A O 1
ATOM 730 N N . THR A 1 96 ? 10.532 -1.440 -5.478 1.00 88.31 96 THR A N 1
ATOM 731 C CA . THR A 1 96 ? 11.494 -1.675 -4.394 1.00 88.31 96 THR A CA 1
ATOM 732 C C . THR A 1 96 ? 11.519 -0.483 -3.449 1.00 88.31 96 THR A C 1
ATOM 734 O O . THR A 1 96 ? 11.582 0.653 -3.916 1.00 88.31 96 THR A O 1
ATOM 737 N N . SER A 1 97 ? 11.523 -0.732 -2.147 1.00 85.50 97 SER A N 1
ATOM 738 C CA . SER A 1 97 ? 11.836 0.237 -1.094 1.00 85.50 97 SER A CA 1
ATOM 739 C C . SER A 1 97 ? 13.013 -0.277 -0.260 1.00 85.50 97 SER A C 1
ATOM 741 O O . SER A 1 97 ? 13.509 -1.379 -0.501 1.00 85.50 97 SER A O 1
ATOM 743 N N . ASP A 1 98 ? 13.434 0.490 0.745 1.00 83.38 98 ASP A N 1
ATOM 744 C CA . ASP A 1 98 ? 14.451 0.039 1.702 1.00 83.38 98 ASP A CA 1
ATOM 745 C C . ASP A 1 98 ? 13.972 -1.147 2.566 1.00 83.38 98 ASP A C 1
ATOM 747 O O . ASP A 1 98 ? 14.787 -1.890 3.108 1.00 83.38 98 ASP A O 1
ATOM 751 N N . GLU A 1 99 ? 12.654 -1.349 2.685 1.00 80.75 99 GLU A N 1
ATOM 752 C CA . GLU A 1 99 ? 12.056 -2.365 3.561 1.00 80.75 99 GLU A CA 1
ATOM 753 C C . GLU A 1 99 ? 11.430 -3.551 2.804 1.00 80.75 99 GLU A C 1
ATOM 755 O O . GLU A 1 99 ? 11.212 -4.607 3.397 1.00 80.75 99 GLU A O 1
ATOM 760 N N . TRP A 1 100 ? 11.103 -3.410 1.513 1.00 80.25 100 TRP A N 1
ATOM 761 C CA . TRP A 1 100 ? 10.346 -4.428 0.770 1.00 80.25 100 TRP A CA 1
ATOM 762 C C . TRP A 1 100 ? 10.550 -4.388 -0.749 1.00 80.25 100 TRP A C 1
ATOM 764 O O . TRP A 1 100 ? 10.947 -3.379 -1.328 1.00 80.25 100 TRP A O 1
ATOM 774 N N . VAL A 1 101 ? 10.205 -5.498 -1.411 1.00 83.88 101 VAL A N 1
ATOM 775 C CA . VAL A 1 101 ? 10.198 -5.646 -2.876 1.00 83.88 101 VAL A CA 1
ATOM 776 C C . VAL A 1 101 ? 8.893 -6.316 -3.317 1.00 83.88 101 VAL A C 1
ATOM 778 O O . VAL A 1 101 ? 8.520 -7.346 -2.755 1.00 83.88 101 VAL A O 1
ATOM 781 N N . LEU A 1 102 ? 8.209 -5.736 -4.309 1.00 82.25 102 LEU A N 1
ATOM 782 C CA . LEU A 1 102 ? 6.927 -6.191 -4.873 1.00 82.25 102 LEU A CA 1
ATOM 783 C C . LEU A 1 102 ? 6.974 -6.349 -6.395 1.00 82.25 102 LEU A C 1
ATOM 785 O O . LEU A 1 102 ? 7.728 -5.588 -7.044 1.00 82.25 102 LEU A O 1
#

Organism: NCBI:txid35525